Protein AF-A0A9D4H8I7-F1 (afdb_monomer)

Secondary structure (DSSP, 8-state):
-HHHHHHHS----HHHHHHHHHH--PPTT--HHHHHHHHHHHHHHHTTTS-HHHHHHHHHHT--

pLDDT: mean 86.18, std 15.63, range [48.94, 97.31]

Foldseek 3Di:
DVVVCVVPVPLPDLVNLLVCLVPDDADDPHDPVNSLVVNLVSLCSNQVVHDSVRSVVSSVVRVD

Solvent-accessible surface area (backbone atoms only — not comparable to full-atom values): 3815 Å² total; per-residue (Å²): 121,70,74,53,46,75,76,66,53,77,76,68,52,46,69,59,32,36,50,52,45,70,71,60,70,81,54,94,90,56,50,72,65,62,41,48,56,51,41,47,54,32,22,48,57,29,34,63,94,49,61,70,66,58,23,53,54,55,36,55,61,75,78,109

Nearest PDB structures (foldseek):
  7r1z-assembly1_A  TM=6.821E-01  e=5.487E-01  Rattus norvegicus

Radius of gyration: 13.66 Å; Cα contacts (8 Å, |Δi|>4): 45; chains: 1; bounding box: 41×21×25 Å

Sequence (64 aa):
MQRLEERFGANELPAAAQGRFQVAHQASGESLEDWSDRVLTLATKAFRDLPSKYATEQAVAKFC

Mean predicted aligned error: 6.91 Å

Structure (mmCIF, N/CA/C/O backbone):
data_AF-A0A9D4H8I7-F1
#
_entry.id   AF-A0A9D4H8I7-F1
#
loop_
_atom_site.group_PDB
_atom_site.id
_atom_site.type_symbol
_atom_site.label_atom_id
_atom_site.label_alt_id
_atom_site.label_comp_id
_atom_site.label_asym_id
_atom_site.label_entity_id
_atom_site.label_seq_id
_atom_site.pdbx_PDB_ins_code
_atom_site.Cartn_x
_atom_site.Cartn_y
_atom_site.Cartn_z
_atom_site.occupancy
_atom_site.B_iso_or_equiv
_atom_site.auth_seq_id
_atom_site.auth_comp_id
_atom_site.auth_asym_id
_atom_site.auth_atom_id
_atom_site.pdbx_PDB_model_num
ATOM 1 N N . MET A 1 1 ? 27.217 -6.353 14.418 1.00 48.94 1 MET A N 1
ATOM 2 C CA . MET A 1 1 ? 25.868 -6.933 14.236 1.00 48.94 1 MET A CA 1
ATOM 3 C C . MET A 1 1 ? 25.191 -6.533 12.916 1.00 48.94 1 MET A C 1
ATOM 5 O O . MET A 1 1 ? 24.108 -7.023 12.668 1.00 48.94 1 MET A O 1
ATOM 9 N N . GLN A 1 2 ? 25.827 -5.779 12.006 1.00 53.50 2 GLN A N 1
ATOM 10 C CA . GLN A 1 2 ? 25.174 -5.291 10.771 1.00 53.50 2 GLN A CA 1
ATOM 11 C C . GLN A 1 2 ? 24.706 -6.385 9.785 1.00 53.50 2 GLN A C 1
ATOM 13 O O . GLN A 1 2 ? 23.682 -6.235 9.134 1.00 53.50 2 GLN A O 1
ATOM 18 N N . ARG A 1 3 ? 25.394 -7.535 9.720 1.00 52.78 3 ARG A N 1
ATOM 19 C CA . ARG A 1 3 ? 25.082 -8.600 8.742 1.00 52.78 3 ARG A CA 1
ATOM 20 C C . ARG A 1 3 ? 23.808 -9.398 9.045 1.00 52.78 3 ARG A C 1
ATOM 22 O O . ARG A 1 3 ? 23.333 -10.130 8.179 1.00 52.78 3 ARG A O 1
ATOM 29 N N . LEU A 1 4 ? 23.293 -9.328 10.277 1.00 49.50 4 LEU A N 1
ATOM 30 C CA . LEU A 1 4 ? 22.041 -9.996 10.644 1.00 49.50 4 LEU A CA 1
ATOM 31 C C . LEU A 1 4 ? 20.847 -9.113 10.271 1.00 49.50 4 LEU A C 1
ATOM 33 O O . LEU A 1 4 ? 19.868 -9.622 9.748 1.00 49.50 4 LEU A O 1
ATOM 37 N N . GLU A 1 5 ? 20.964 -7.797 10.432 1.00 52.19 5 GLU A N 1
ATOM 38 C CA . GLU A 1 5 ? 19.951 -6.821 10.010 1.00 52.19 5 GLU A CA 1
ATOM 39 C C . GLU A 1 5 ? 19.812 -6.758 8.481 1.00 52.19 5 GLU A C 1
ATOM 41 O O . GLU A 1 5 ? 18.717 -6.584 7.975 1.00 52.19 5 GLU A O 1
ATOM 46 N N . GLU A 1 6 ? 20.859 -7.031 7.704 1.00 53.59 6 GLU A N 1
ATOM 47 C CA . GLU A 1 6 ? 20.714 -7.173 6.243 1.00 53.59 6 GLU A CA 1
ATOM 48 C C . GLU A 1 6 ? 19.969 -8.456 5.823 1.00 53.59 6 GLU A C 1
ATOM 50 O O . GLU A 1 6 ? 19.375 -8.508 4.748 1.00 53.59 6 GLU A O 1
ATOM 55 N N . ARG A 1 7 ? 19.986 -9.507 6.658 1.00 53.16 7 ARG A N 1
ATOM 56 C CA . ARG A 1 7 ? 19.344 -10.808 6.363 1.00 53.16 7 ARG A CA 1
ATOM 57 C C . ARG A 1 7 ? 17.983 -10.987 7.045 1.00 53.16 7 ARG A C 1
ATOM 59 O O . ARG A 1 7 ? 17.177 -11.781 6.573 1.00 53.16 7 ARG A O 1
ATOM 66 N N . PHE A 1 8 ? 17.739 -10.266 8.138 1.00 53.62 8 PHE A N 1
ATOM 67 C CA . PHE A 1 8 ? 16.553 -10.357 9.000 1.00 53.62 8 PHE A CA 1
ATOM 68 C C . PHE A 1 8 ? 15.897 -8.998 9.277 1.00 53.62 8 PHE A C 1
ATOM 70 O O . PHE A 1 8 ? 14.817 -8.953 9.864 1.00 53.62 8 PHE A O 1
ATOM 77 N N . GLY A 1 9 ? 16.504 -7.888 8.855 1.00 50.72 9 GLY A N 1
ATOM 78 C CA . GLY A 1 9 ? 15.890 -6.565 8.872 1.00 50.72 9 GLY A CA 1
ATOM 79 C C . GLY A 1 9 ? 14.867 -6.483 7.760 1.00 50.72 9 GLY A C 1
ATOM 80 O O . GLY A 1 9 ? 15.146 -5.972 6.686 1.00 50.72 9 GLY A O 1
ATOM 81 N N . ALA A 1 10 ? 13.701 -7.066 8.027 1.00 56.09 10 ALA A N 1
ATOM 82 C CA . ALA A 1 10 ? 12.412 -6.733 7.438 1.00 56.09 10 ALA A CA 1
ATOM 83 C C . ALA A 1 10 ? 12.416 -6.382 5.937 1.00 56.09 10 ALA A C 1
ATOM 85 O O . ALA A 1 10 ? 11.680 -5.492 5.512 1.00 56.09 10 ALA A O 1
ATOM 86 N N . ASN A 1 11 ? 13.194 -7.085 5.108 1.00 61.91 11 ASN A N 1
ATOM 87 C CA . ASN A 1 11 ? 13.037 -6.996 3.665 1.00 61.91 11 ASN A CA 1
ATOM 88 C C . ASN A 1 11 ? 11.838 -7.872 3.307 1.00 61.91 11 ASN A C 1
ATOM 90 O O . ASN A 1 11 ? 11.976 -9.012 2.865 1.00 61.91 11 ASN A O 1
ATOM 94 N N . GLU A 1 12 ? 10.652 -7.365 3.643 1.00 72.88 12 GLU A N 1
ATOM 95 C CA . GLU A 1 12 ? 9.386 -7.960 3.256 1.00 72.88 12 GLU A CA 1
ATOM 96 C C . GLU A 1 12 ? 9.459 -8.308 1.772 1.00 72.88 12 GLU A C 1
ATOM 98 O O . GLU A 1 12 ? 9.756 -7.450 0.938 1.00 72.88 12 GLU A O 1
ATOM 103 N N . LEU A 1 13 ? 9.245 -9.588 1.454 1.00 82.44 13 LEU A N 1
ATOM 104 C CA . LEU A 1 13 ? 9.250 -10.034 0.069 1.00 82.44 13 LEU A CA 1
ATOM 105 C C . LEU A 1 13 ? 8.218 -9.201 -0.701 1.00 82.44 13 LEU A C 1
ATOM 107 O O . LEU A 1 13 ? 7.087 -9.085 -0.218 1.00 82.44 13 LEU A O 1
ATOM 111 N N . PRO A 1 14 ? 8.544 -8.682 -1.900 1.00 83.06 14 PRO A N 1
ATOM 112 C CA . PRO A 1 14 ? 7.599 -7.897 -2.692 1.00 83.06 14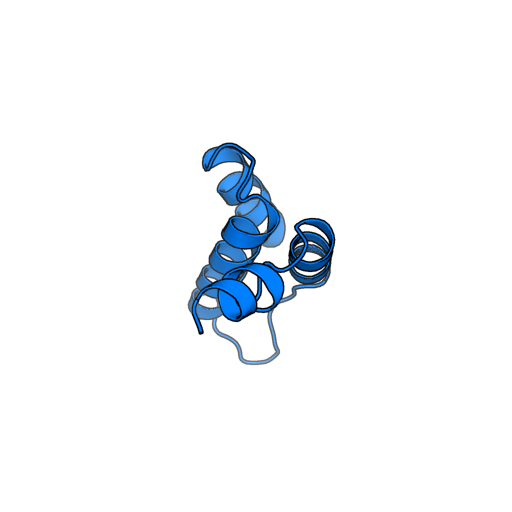 PRO A CA 1
ATOM 113 C C . PRO A 1 14 ? 6.242 -8.594 -2.860 1.00 83.06 14 PRO A C 1
ATOM 115 O O . PRO A 1 14 ? 5.202 -7.959 -2.742 1.00 83.06 14 PRO A O 1
ATOM 118 N N . ALA A 1 15 ? 6.234 -9.923 -3.007 1.00 86.38 15 ALA A N 1
ATOM 119 C CA . ALA A 1 15 ? 5.010 -10.722 -3.070 1.00 86.38 15 ALA A CA 1
ATOM 120 C C . ALA A 1 15 ? 4.152 -10.644 -1.789 1.00 86.38 15 ALA A C 1
ATOM 122 O O . ALA A 1 15 ? 2.928 -10.573 -1.865 1.00 86.38 15 ALA A O 1
ATOM 123 N N . ALA A 1 16 ? 4.773 -10.619 -0.607 1.00 90.69 16 ALA A N 1
ATOM 124 C CA . ALA A 1 16 ? 4.062 -10.475 0.663 1.00 90.69 16 ALA A CA 1
ATOM 125 C C . ALA A 1 16 ? 3.523 -9.046 0.853 1.00 90.69 16 ALA A C 1
ATOM 127 O O . ALA A 1 16 ? 2.418 -8.866 1.369 1.00 90.69 16 ALA A O 1
ATOM 128 N N . ALA A 1 17 ? 4.274 -8.036 0.409 1.00 92.31 17 ALA A N 1
ATOM 129 C CA . ALA A 1 17 ? 3.827 -6.644 0.386 1.00 92.31 17 ALA A CA 1
ATOM 130 C C . ALA A 1 17 ? 2.629 -6.451 -0.560 1.00 92.31 17 ALA A C 1
ATOM 132 O O . ALA A 1 17 ? 1.616 -5.862 -0.182 1.00 92.31 17 ALA A O 1
ATOM 133 N N . GLN A 1 18 ? 2.706 -7.027 -1.763 1.00 94.12 18 GLN A N 1
ATOM 134 C CA . GLN A 1 18 ? 1.619 -7.037 -2.744 1.00 94.12 18 GLN A CA 1
ATOM 135 C C . GLN A 1 18 ? 0.388 -7.771 -2.221 1.00 94.12 18 GLN A C 1
ATOM 137 O O . GLN A 1 18 ? -0.717 -7.253 -2.354 1.00 94.12 18 GLN A O 1
ATOM 142 N N . GLY A 1 19 ? 0.561 -8.918 -1.558 1.00 94.56 19 GLY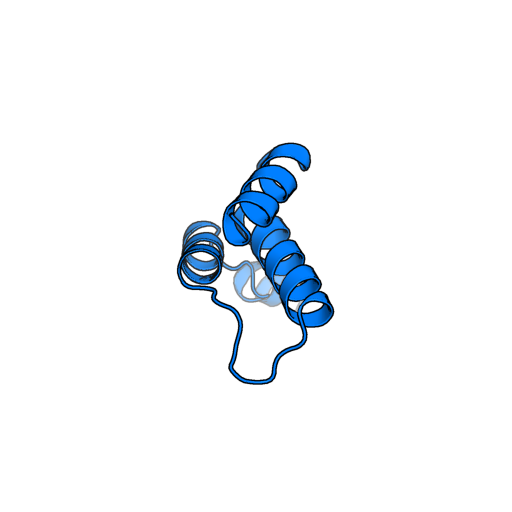 A N 1
ATOM 143 C CA . GLY A 1 19 ? -0.544 -9.638 -0.925 1.00 94.56 19 GLY A CA 1
ATOM 144 C C . GLY A 1 19 ? -1.273 -8.784 0.116 1.00 94.56 19 GLY A C 1
ATOM 145 O O . GLY A 1 19 ? -2.498 -8.692 0.088 1.00 94.56 19 GLY A O 1
ATOM 146 N N . ARG A 1 20 ? -0.532 -8.079 0.985 1.00 94.06 20 ARG A N 1
ATOM 147 C CA . ARG A 1 2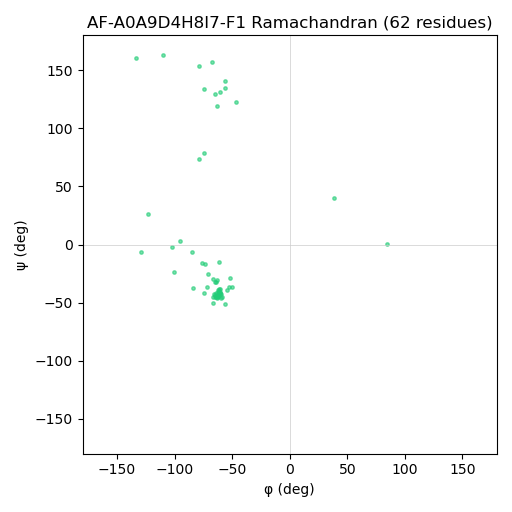0 ? -1.125 -7.150 1.965 1.00 94.06 20 ARG A CA 1
ATOM 148 C C . ARG A 1 20 ? -1.860 -5.996 1.297 1.00 94.06 20 ARG A C 1
ATOM 150 O O . ARG A 1 20 ? -2.968 -5.673 1.710 1.00 94.06 20 ARG A O 1
ATOM 157 N N . PHE A 1 21 ? -1.268 -5.399 0.265 1.00 95.75 21 PHE A N 1
ATOM 158 C CA . PHE A 1 21 ? -1.917 -4.352 -0.520 1.00 95.75 21 PHE A CA 1
ATOM 159 C C . PHE A 1 21 ? -3.217 -4.855 -1.174 1.00 95.75 21 PHE A C 1
ATOM 161 O O . PHE A 1 21 ? -4.244 -4.179 -1.129 1.00 95.75 21 PHE A O 1
ATOM 168 N N . GLN A 1 22 ? -3.213 -6.067 -1.734 1.00 95.12 22 GLN A N 1
ATOM 169 C CA . GLN A 1 22 ? -4.374 -6.655 -2.402 1.00 95.12 22 GLN A CA 1
ATOM 170 C C . GLN A 1 22 ? -5.552 -6.890 -1.455 1.00 95.12 22 GLN A C 1
ATOM 172 O O . GLN A 1 22 ? -6.675 -6.561 -1.828 1.00 95.12 22 GLN A O 1
ATOM 177 N N . VAL A 1 23 ? -5.319 -7.379 -0.237 1.00 95.31 23 VAL A N 1
ATOM 178 C 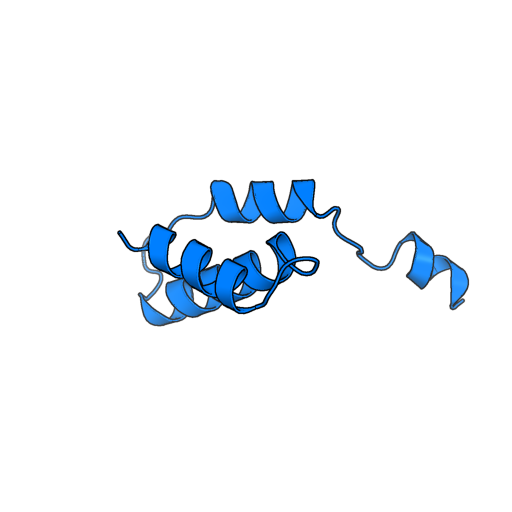CA . VAL A 1 23 ? -6.400 -7.635 0.735 1.00 95.31 23 VAL A CA 1
ATOM 179 C C . VAL A 1 23 ? -6.796 -6.407 1.555 1.00 95.31 23 VAL A C 1
ATOM 181 O O . VAL A 1 23 ? -7.756 -6.465 2.320 1.00 95.31 23 VAL A O 1
ATOM 184 N N . ALA A 1 24 ? -6.064 -5.298 1.426 1.00 95.19 24 ALA A N 1
ATOM 185 C CA . ALA A 1 24 ? -6.360 -4.088 2.170 1.00 95.19 24 ALA A CA 1
ATOM 186 C C . ALA A 1 24 ? -7.728 -3.517 1.756 1.00 95.19 24 ALA A C 1
ATOM 188 O O . ALA A 1 24 ? -7.993 -3.303 0.567 1.00 95.19 24 ALA A O 1
ATOM 189 N N . HIS A 1 25 ? -8.547 -3.241 2.769 1.00 95.00 25 HIS A N 1
ATOM 190 C CA . HIS A 1 25 ? -9.815 -2.525 2.699 1.00 95.00 25 HIS A CA 1
ATOM 191 C C . HIS A 1 25 ? -9.873 -1.482 3.826 1.00 95.00 25 HIS A C 1
ATOM 193 O O . HIS A 1 25 ? -9.160 -1.613 4.834 1.00 95.00 25 HIS A O 1
ATOM 199 N N . GLN A 1 26 ? -10.747 -0.483 3.676 1.00 95.75 26 GLN A N 1
ATOM 200 C CA . GLN A 1 26 ? -11.036 0.481 4.737 1.00 95.75 26 GLN A CA 1
ATOM 201 C C . GLN A 1 26 ? -11.600 -0.252 5.958 1.00 95.75 26 GLN A C 1
ATOM 203 O O . GLN A 1 26 ? -12.492 -1.098 5.829 1.00 95.75 26 GLN A O 1
ATOM 208 N N . ALA A 1 27 ? -11.059 0.024 7.140 1.00 95.25 27 ALA A N 1
ATOM 209 C CA . ALA A 1 27 ? -11.575 -0.538 8.380 1.00 95.25 27 ALA A CA 1
ATOM 210 C C . ALA A 1 27 ? -12.834 0.214 8.845 1.00 95.25 27 ALA A C 1
ATOM 212 O O . ALA A 1 27 ? -13.035 1.391 8.549 1.00 95.25 27 ALA A O 1
ATOM 213 N N . SER A 1 28 ? -13.695 -0.465 9.606 1.00 95.50 28 SER A N 1
ATOM 214 C CA . SER A 1 28 ? -14.883 0.170 10.183 1.00 95.50 28 SER A CA 1
ATOM 215 C C . SER A 1 28 ? -14.469 1.281 11.151 1.00 95.50 28 SER A C 1
ATOM 217 O O . SER A 1 28 ? -13.809 1.008 12.150 1.00 95.50 28 SER A O 1
ATOM 219 N N . GLY A 1 29 ? -14.877 2.519 10.866 1.00 95.69 29 GLY A N 1
ATOM 220 C CA . GLY A 1 29 ? -14.525 3.697 11.667 1.00 95.69 29 GLY A CA 1
ATOM 221 C C . GLY A 1 29 ? -13.173 4.336 11.325 1.00 95.69 29 GLY A C 1
ATOM 222 O O . GLY A 1 29 ? -12.818 5.328 11.950 1.00 95.69 29 GLY A O 1
ATOM 223 N N . GLU A 1 30 ? -12.436 3.809 10.343 1.00 96.25 30 GLU A N 1
ATOM 224 C CA . GLU A 1 30 ? -11.246 4.467 9.791 1.00 96.25 30 GLU A CA 1
ATOM 225 C C . GLU A 1 30 ? -11.674 5.644 8.908 1.00 96.25 30 GLU A C 1
ATOM 227 O O . GLU A 1 30 ? -12.586 5.507 8.083 1.00 96.25 30 GLU A O 1
ATOM 232 N N . SER A 1 31 ? -11.032 6.803 9.073 1.00 97.31 31 SER A N 1
ATOM 233 C CA . SER A 1 31 ? -11.292 7.951 8.206 1.00 97.31 31 SER A CA 1
ATOM 234 C C . SER A 1 31 ? -10.812 7.666 6.777 1.00 97.31 31 SER A C 1
ATOM 236 O O . SER A 1 31 ? -9.949 6.818 6.546 1.00 97.31 31 SER A O 1
ATOM 238 N N . LEU A 1 32 ? -11.371 8.371 5.790 1.00 94.88 32 LEU A N 1
ATOM 239 C CA . LEU A 1 32 ? -10.902 8.237 4.407 1.00 94.88 32 LEU A CA 1
ATOM 240 C C . LEU A 1 32 ? -9.452 8.715 4.243 1.00 94.88 32 LEU A C 1
ATOM 242 O O . LEU A 1 32 ? -8.728 8.161 3.422 1.00 94.88 32 LEU A O 1
ATOM 246 N N . GLU A 1 33 ? -9.034 9.709 5.027 1.00 96.00 33 GLU A N 1
ATOM 247 C CA . GLU A 1 33 ? -7.667 10.238 5.030 1.00 96.00 33 GLU A CA 1
ATOM 248 C C . GLU A 1 33 ? -6.680 9.192 5.563 1.00 96.00 33 GLU A C 1
ATOM 250 O O . GLU A 1 33 ? -5.730 8.839 4.864 1.00 96.00 33 GLU A O 1
ATOM 255 N N . ASP A 1 34 ? -6.970 8.591 6.723 1.00 96.88 34 ASP A N 1
ATOM 256 C CA . ASP A 1 34 ? -6.137 7.525 7.299 1.00 96.88 34 ASP A CA 1
ATOM 257 C C . ASP A 1 34 ? -6.068 6.305 6.371 1.00 96.88 34 ASP A C 1
ATOM 259 O O . ASP A 1 34 ? -5.006 5.701 6.176 1.00 96.88 34 ASP A O 1
ATOM 263 N N . TRP A 1 35 ? -7.201 5.957 5.752 1.00 96.62 35 TRP A N 1
ATOM 264 C CA . TRP A 1 35 ? -7.257 4.881 4.772 1.00 96.62 35 TRP A CA 1
ATOM 265 C C . TRP A 1 35 ? -6.397 5.197 3.540 1.00 96.62 35 TRP A C 1
ATOM 267 O O . TRP A 1 35 ? -5.619 4.347 3.102 1.00 96.62 35 TRP A O 1
ATOM 277 N N . SER A 1 36 ? -6.465 6.426 3.020 1.00 95.38 36 SER A N 1
ATOM 278 C CA . SER A 1 36 ? -5.624 6.915 1.919 1.00 95.38 36 SER A CA 1
ATOM 279 C C . SER A 1 36 ? -4.134 6.791 2.225 1.00 95.38 36 SER A C 1
ATOM 281 O O . SER A 1 36 ? -3.391 6.175 1.452 1.00 95.38 36 SER A O 1
ATOM 283 N N . ASP A 1 37 ? -3.699 7.285 3.381 1.00 96.00 37 ASP A N 1
ATOM 284 C CA . ASP A 1 37 ? -2.297 7.228 3.795 1.00 96.00 37 ASP A CA 1
ATOM 285 C C . ASP A 1 37 ? -1.805 5.784 3.957 1.00 96.00 37 ASP A C 1
ATOM 287 O O . ASP A 1 37 ? -0.687 5.427 3.545 1.00 96.00 37 ASP A O 1
ATOM 291 N N . ARG A 1 38 ? -2.660 4.905 4.492 1.00 96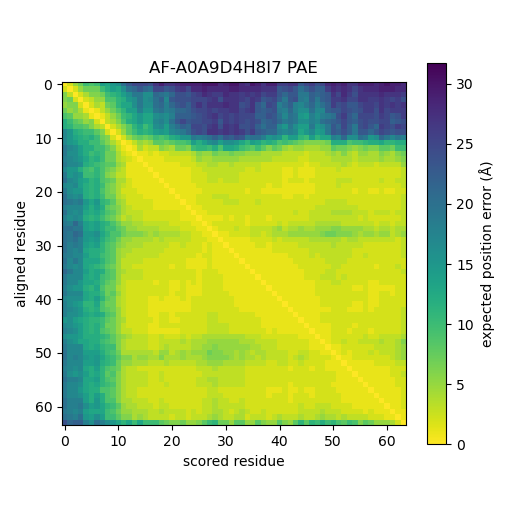.44 38 ARG A N 1
ATOM 292 C CA . ARG A 1 38 ? -2.354 3.480 4.641 1.00 96.44 38 ARG A CA 1
ATOM 293 C C . ARG A 1 38 ? -2.225 2.785 3.288 1.00 96.44 38 ARG A C 1
ATOM 295 O O . ARG A 1 38 ? -1.259 2.042 3.085 1.00 96.44 38 ARG A O 1
ATOM 302 N N . VAL A 1 39 ? -3.140 3.033 2.351 1.00 96.62 39 VAL A N 1
ATOM 303 C CA . VAL A 1 39 ? -3.084 2.462 0.994 1.00 96.62 39 VAL A CA 1
ATOM 304 C C . VAL A 1 39 ? -1.834 2.924 0.254 1.00 96.62 39 VAL A C 1
ATOM 306 O O . VAL A 1 39 ? -1.144 2.089 -0.333 1.00 96.62 39 VAL A O 1
ATOM 309 N N . LEU A 1 40 ? -1.494 4.214 0.317 1.00 95.25 40 LEU A N 1
ATOM 310 C CA . LEU A 1 40 ? -0.290 4.757 -0.320 1.00 95.25 40 LEU A CA 1
ATOM 311 C C . LEU A 1 40 ? 0.990 4.144 0.258 1.00 95.25 40 LEU A C 1
ATOM 313 O O . LEU A 1 40 ? 1.905 3.774 -0.487 1.00 95.25 40 LEU A O 1
ATOM 317 N N . THR A 1 41 ? 1.037 3.961 1.578 1.00 94.56 41 THR A N 1
ATOM 318 C CA . THR A 1 41 ? 2.157 3.295 2.254 1.00 94.56 41 THR A CA 1
ATOM 319 C C . THR A 1 41 ? 2.300 1.842 1.800 1.00 94.56 41 THR A C 1
ATOM 321 O O . THR A 1 41 ? 3.409 1.381 1.516 1.00 94.56 41 THR A O 1
ATOM 324 N N . LEU A 1 42 ? 1.188 1.108 1.708 1.00 95.06 42 LEU A N 1
ATOM 325 C CA . LEU A 1 42 ? 1.183 -0.280 1.245 1.00 95.06 42 LEU A CA 1
ATOM 326 C C . LEU A 1 42 ? 1.583 -0.387 -0.230 1.00 95.06 42 LEU A C 1
ATOM 328 O O . LEU A 1 42 ? 2.396 -1.245 -0.564 1.00 95.06 42 LEU A O 1
ATOM 332 N N . ALA A 1 43 ? 1.086 0.500 -1.094 1.00 95.06 43 ALA A N 1
ATOM 333 C CA . ALA A 1 43 ? 1.433 0.530 -2.513 1.00 95.06 43 ALA A CA 1
ATOM 334 C C . ALA A 1 43 ? 2.929 0.801 -2.726 1.00 95.06 43 ALA A C 1
ATOM 336 O O . ALA A 1 43 ? 3.591 0.097 -3.488 1.00 95.06 43 ALA A O 1
ATOM 337 N N . THR A 1 44 ? 3.486 1.770 -1.996 1.00 93.25 44 THR A N 1
ATOM 338 C CA . THR A 1 44 ? 4.914 2.117 -2.074 1.00 93.25 44 THR A CA 1
ATOM 339 C C . THR A 1 44 ? 5.801 0.932 -1.684 1.00 93.25 44 THR A C 1
ATOM 341 O O . THR A 1 44 ? 6.828 0.690 -2.313 1.00 93.25 44 THR A O 1
ATOM 344 N N . LYS A 1 45 ? 5.391 0.142 -0.683 1.00 92.12 45 LYS A N 1
ATOM 345 C CA . LYS A 1 45 ? 6.109 -1.078 -0.277 1.00 92.12 45 LYS A CA 1
ATOM 346 C C . LYS A 1 45 ? 5.915 -2.227 -1.271 1.00 92.12 45 LYS A C 1
ATOM 348 O O . LYS A 1 45 ? 6.879 -2.914 -1.597 1.00 92.12 45 LYS A O 1
ATOM 353 N N . ALA A 1 46 ? 4.694 -2.418 -1.770 1.00 93.50 46 ALA A N 1
ATOM 354 C CA . ALA A 1 46 ? 4.325 -3.478 -2.711 1.00 93.50 46 ALA A CA 1
ATOM 355 C C . ALA A 1 46 ? 5.005 -3.344 -4.081 1.00 93.50 46 ALA A C 1
ATOM 357 O O . ALA A 1 46 ? 5.318 -4.348 -4.727 1.00 93.50 46 ALA A O 1
ATOM 358 N N . PHE A 1 47 ? 5.250 -2.106 -4.508 1.00 93.75 47 PHE A N 1
ATOM 359 C CA . PHE A 1 47 ? 5.742 -1.772 -5.843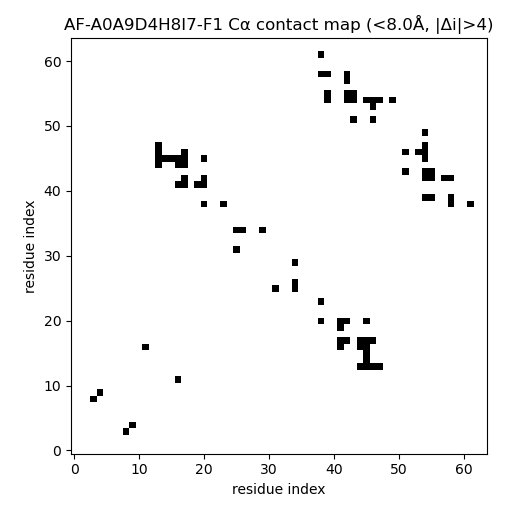 1.00 93.75 47 PHE A CA 1
ATOM 360 C C . PHE A 1 47 ? 7.053 -0.975 -5.808 1.00 93.75 47 PHE A C 1
ATOM 362 O O . PHE A 1 47 ? 7.349 -0.244 -6.745 1.00 93.75 47 PHE A O 1
ATOM 369 N N . ARG A 1 48 ? 7.854 -1.132 -4.746 1.00 89.81 48 ARG A N 1
ATOM 370 C CA . ARG A 1 48 ? 9.146 -0.444 -4.542 1.00 89.81 48 ARG A CA 1
ATOM 371 C C . ARG A 1 48 ? 10.136 -0.551 -5.707 1.00 89.81 48 ARG A C 1
ATOM 373 O O . ARG A 1 48 ? 10.957 0.340 -5.883 1.00 89.81 48 ARG A O 1
ATOM 380 N N . ASP A 1 49 ? 10.061 -1.638 -6.475 1.00 90.69 49 ASP A N 1
ATOM 381 C CA . ASP A 1 49 ? 10.961 -1.918 -7.599 1.00 90.69 49 ASP A CA 1
ATOM 382 C C . ASP A 1 49 ? 10.368 -1.450 -8.949 1.00 90.69 49 ASP A C 1
ATOM 384 O O . ASP A 1 49 ? 10.961 -1.664 -10.005 1.00 90.69 49 ASP A O 1
ATOM 388 N N . LEU A 1 50 ? 9.189 -0.816 -8.927 1.00 90.94 50 LEU A N 1
ATOM 389 C CA . LEU A 1 50 ? 8.499 -0.244 -10.084 1.00 90.94 50 LEU A CA 1
ATOM 390 C C . LEU A 1 50 ? 8.518 1.295 -10.021 1.00 90.94 50 LEU A C 1
ATOM 392 O O . LEU A 1 50 ? 8.763 1.877 -8.963 1.00 90.94 50 LEU A O 1
ATOM 396 N N . PRO A 1 51 ? 8.239 1.992 -11.140 1.00 94.25 51 PRO A N 1
ATOM 397 C CA . PRO A 1 51 ? 8.135 3.448 -11.136 1.00 94.25 51 PRO A CA 1
ATOM 398 C C . PRO A 1 51 ? 7.097 3.948 -10.123 1.00 94.25 51 PRO A C 1
ATOM 400 O O . PRO A 1 51 ? 6.007 3.390 -10.024 1.00 94.25 51 PRO A O 1
ATOM 403 N N . SER A 1 52 ? 7.385 5.055 -9.434 1.00 88.50 52 SER A N 1
ATOM 404 C CA . SER A 1 52 ? 6.495 5.637 -8.411 1.00 88.50 52 SER A CA 1
ATOM 405 C C . SER A 1 52 ? 5.067 5.881 -8.913 1.00 88.50 52 SER A C 1
ATOM 407 O O . SER A 1 52 ? 4.106 5.624 -8.191 1.00 88.50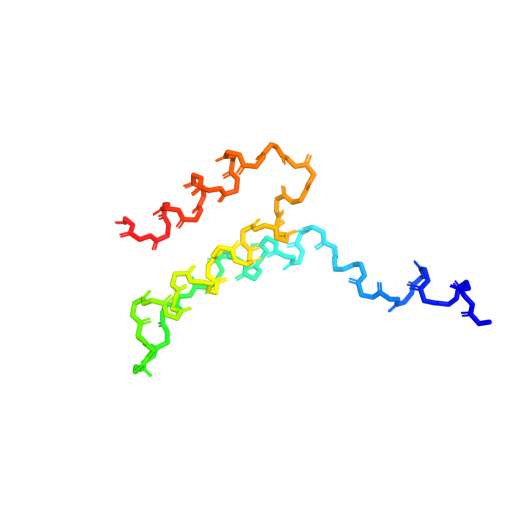 52 SER A O 1
ATOM 409 N N . LYS A 1 53 ? 4.926 6.289 -10.181 1.00 94.25 53 LYS A N 1
ATOM 410 C CA . LYS A 1 53 ? 3.633 6.463 -10.859 1.00 94.25 53 LYS A CA 1
ATOM 411 C C . LYS A 1 53 ? 2.767 5.202 -10.799 1.00 94.25 53 LYS A C 1
ATOM 413 O O . LYS A 1 53 ? 1.569 5.310 -10.572 1.00 94.25 53 LYS A O 1
ATOM 418 N N . TYR A 1 54 ? 3.377 4.025 -10.943 1.00 95.12 54 TYR A N 1
ATOM 419 C CA . TYR A 1 54 ? 2.672 2.750 -10.870 1.00 95.12 54 TYR A CA 1
ATOM 420 C C . TYR A 1 54 ? 2.071 2.533 -9.478 1.00 95.12 54 TYR A C 1
ATOM 422 O O . TYR A 1 54 ? 0.901 2.189 -9.360 1.00 95.12 54 TYR A O 1
ATOM 430 N N . ALA A 1 55 ? 2.837 2.789 -8.410 1.00 93.81 55 ALA A N 1
ATOM 431 C CA . ALA A 1 55 ? 2.336 2.657 -7.042 1.00 93.81 55 ALA A CA 1
ATOM 432 C C . ALA A 1 55 ? 1.141 3.590 -6.778 1.00 93.81 55 ALA A C 1
ATOM 434 O O . ALA A 1 55 ? 0.147 3.164 -6.191 1.00 93.81 55 ALA A O 1
ATOM 435 N N . THR A 1 56 ? 1.202 4.835 -7.259 1.00 94.06 56 THR A N 1
ATOM 436 C CA . THR A 1 56 ? 0.093 5.792 -7.146 1.00 94.06 56 THR A CA 1
ATOM 437 C C . THR A 1 56 ? -1.141 5.340 -7.928 1.00 94.06 56 THR A C 1
ATOM 439 O O . THR A 1 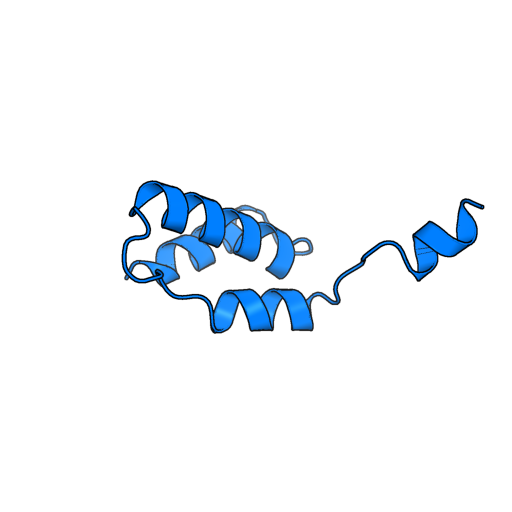56 ? -2.242 5.384 -7.389 1.00 94.06 56 THR A O 1
ATOM 442 N N . GLU A 1 57 ? -0.982 4.866 -9.167 1.00 95.94 57 GLU A N 1
ATOM 443 C CA . GLU A 1 57 ? -2.095 4.355 -9.982 1.00 95.94 57 GLU A CA 1
ATOM 444 C C . GLU A 1 57 ? -2.786 3.160 -9.310 1.00 95.94 57 GLU A C 1
ATOM 446 O O . GLU A 1 57 ? -4.014 3.109 -9.248 1.00 95.94 57 GLU A O 1
ATOM 451 N N . GLN A 1 58 ? -2.007 2.236 -8.738 1.00 95.69 58 GLN A N 1
ATOM 452 C CA . GLN A 1 58 ? -2.554 1.110 -7.981 1.00 95.69 58 GLN A CA 1
ATOM 453 C C . GLN A 1 58 ? -3.287 1.578 -6.721 1.00 95.69 58 GLN A C 1
ATOM 455 O O . GLN A 1 58 ? -4.374 1.083 -6.429 1.00 95.69 58 GLN A O 1
ATOM 460 N N . ALA A 1 59 ? -2.719 2.534 -5.981 1.00 94.50 59 ALA A N 1
ATOM 461 C CA . ALA A 1 59 ? -3.356 3.095 -4.796 1.00 94.50 59 ALA A CA 1
ATOM 462 C C . ALA A 1 59 ? -4.708 3.739 -5.132 1.00 94.50 59 ALA A C 1
ATOM 464 O O . ALA A 1 59 ? -5.690 3.445 -4.464 1.00 94.50 59 ALA A O 1
ATOM 465 N N . VAL A 1 60 ? -4.785 4.544 -6.198 1.00 94.31 60 VAL A N 1
ATOM 466 C CA . VAL A 1 60 ? -6.039 5.171 -6.651 1.00 94.31 60 VAL A CA 1
ATOM 467 C C . VAL A 1 60 ? -7.082 4.119 -7.029 1.00 94.31 60 VAL A C 1
ATOM 469 O O . VAL A 1 60 ? -8.240 4.248 -6.639 1.00 94.31 60 VAL A O 1
ATOM 472 N N . ALA A 1 61 ? -6.678 3.039 -7.704 1.00 94.19 61 ALA A N 1
ATOM 473 C CA . ALA A 1 61 ? -7.581 1.956 -8.089 1.00 94.19 61 ALA A CA 1
ATOM 474 C C . ALA A 1 61 ? -8.246 1.236 -6.896 1.00 94.19 61 ALA A C 1
ATOM 476 O O . ALA A 1 61 ? -9.228 0.533 -7.095 1.00 94.19 61 ALA A O 1
ATOM 477 N N . LYS A 1 62 ? -7.754 1.406 -5.658 1.00 92.12 62 LYS A N 1
ATOM 478 C CA . LY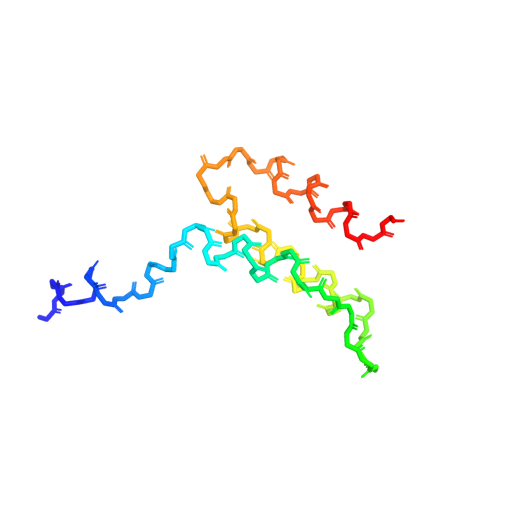S A 1 62 ? -8.413 0.888 -4.443 1.00 92.12 62 LYS A CA 1
ATOM 479 C C . LYS A 1 62 ? -9.626 1.699 -3.991 1.00 92.12 62 LYS A C 1
ATOM 481 O O . LYS A 1 62 ? -10.386 1.208 -3.160 1.00 92.12 62 LYS A O 1
ATOM 486 N N . PHE A 1 63 ? -9.780 2.918 -4.499 1.00 87.81 63 PHE A N 1
ATOM 487 C CA . PHE A 1 63 ? -10.875 3.830 -4.163 1.00 87.81 63 PHE A CA 1
ATOM 488 C C . PHE A 1 63 ? -11.958 3.890 -5.252 1.00 87.81 63 PHE A C 1
ATOM 490 O O . PHE A 1 63 ? -12.937 4.613 -5.080 1.00 87.81 63 PHE A O 1
ATOM 497 N N . CYS A 1 64 ? -11.770 3.172 -6.365 1.00 79.50 64 CYS A N 1
ATOM 498 C CA . CYS A 1 64 ? -12.724 3.036 -7.468 1.00 79.50 64 CYS A CA 1
ATOM 499 C C . CYS A 1 64 ? -13.453 1.694 -7.378 1.00 79.50 64 CYS A C 1
ATOM 501 O O . CYS A 1 64 ? -14.670 1.684 -7.659 1.00 79.50 64 CYS A O 1
#

Organism: Dreissena polymorpha (NCBI:txid45954)